Protein AF-A0A420WUJ8-F1 (afdb_monomer_lite)

Secondary structure (DSSP, 8-state):
-HHHHHHHH-HHHHHHHHT--HHHHHHHHHHTS--S--TTSHHHHHHHHHHHHHTS-HHHHHHHHHHHTT-

InterPro domains:
  IPR010982 Lambda repressor-like, DNA-binding domain superfamily [G3DSA:1.10.260.40] (1-69)

Foldseek 3Di:
DLLVLCVVLDLVQLCVLLVHDSVQSVVCNVLLHDDPDDPPCSSVSSLVSSCVSSVHDSVVSVVVSVVVNVD

Radius of gyration: 10.86 Å; chains: 1; bounding box: 24×25×25 Å

Sequence (71 aa):
MLAQLIEEIGTVKVAKACGVSKGLVSIWKRNGTLPYKHPGNRTAGYERAIARLAGMPVAELRKQIRQEGAA

pLDDT: mean 83.79, std 13.05, range [37.03, 94.38]

Organism: NCBI:txid595502

Structure (mmCIF, N/CA/C/O backbone):
data_AF-A0A420WUJ8-F1
#
_entry.id   AF-A0A420WUJ8-F1
#
loop_
_atom_site.group_PDB
_atom_site.id
_atom_site.type_symbol
_atom_site.label_atom_id
_atom_site.label_alt_id
_atom_site.label_comp_id
_atom_site.label_asym_id
_atom_site.label_entity_id
_atom_site.label_seq_id
_atom_site.pdbx_PDB_ins_code
_atom_site.Cartn_x
_atom_site.Cartn_y
_atom_site.Cartn_z
_atom_site.occupancy
_atom_site.B_iso_or_equiv
_atom_site.auth_seq_id
_atom_site.auth_comp_id
_atom_site.auth_asym_id
_atom_site.auth_atom_id
_atom_site.pdbx_PDB_model_num
ATOM 1 N N . MET A 1 1 ? -5.386 10.627 -0.814 1.00 80.06 1 MET A N 1
ATOM 2 C CA . MET A 1 1 ? -6.040 9.332 -0.571 1.00 80.06 1 MET A CA 1
ATOM 3 C C . MET A 1 1 ? -5.041 8.191 -0.456 1.00 80.06 1 MET A C 1
ATOM 5 O O . MET A 1 1 ? -4.948 7.633 0.627 1.00 80.06 1 MET A O 1
ATOM 9 N N . LEU A 1 2 ? -4.238 7.840 -1.479 1.00 84.56 2 LEU A N 1
ATOM 10 C CA . LEU A 1 2 ? -3.277 6.719 -1.329 1.00 84.56 2 LEU A CA 1
ATOM 11 C C . LEU A 1 2 ? -2.288 6.964 -0.178 1.00 84.56 2 LEU A C 1
ATOM 13 O O . LEU A 1 2 ? -1.999 6.065 0.606 1.00 84.56 2 LEU A O 1
ATOM 17 N N . ALA A 1 3 ? -1.802 8.199 -0.062 1.00 86.38 3 ALA A N 1
ATOM 18 C CA . ALA A 1 3 ? -0.911 8.603 1.016 1.00 86.38 3 ALA A CA 1
ATOM 19 C C . ALA A 1 3 ? -1.552 8.461 2.408 1.00 86.38 3 ALA A C 1
ATOM 21 O O . ALA A 1 3 ? -0.898 7.953 3.315 1.00 86.38 3 ALA A O 1
ATOM 22 N N . GLN A 1 4 ? -2.823 8.854 2.545 1.00 88.62 4 GLN A N 1
ATOM 23 C CA . GLN A 1 4 ? -3.600 8.752 3.786 1.00 88.62 4 GLN A CA 1
ATOM 24 C C . GLN A 1 4 ? -3.870 7.293 4.151 1.00 88.62 4 GLN A C 1
ATOM 26 O O . GLN A 1 4 ? -3.581 6.886 5.267 1.00 88.62 4 GLN A O 1
ATOM 31 N N . LEU A 1 5 ? -4.287 6.467 3.186 1.00 88.31 5 LEU A N 1
ATOM 32 C CA . LEU A 1 5 ? -4.445 5.025 3.390 1.00 88.31 5 LEU A CA 1
ATOM 33 C C . LEU A 1 5 ? -3.137 4.384 3.869 1.00 88.31 5 LEU A C 1
ATOM 35 O O . LEU A 1 5 ? -3.132 3.563 4.781 1.00 88.31 5 LEU A O 1
ATOM 39 N N . ILE A 1 6 ? -2.001 4.766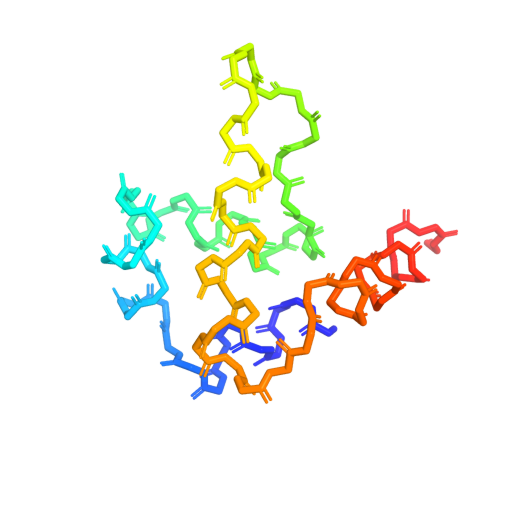 3.277 1.00 90.38 6 ILE A N 1
ATOM 40 C CA . ILE A 1 6 ? -0.688 4.274 3.710 1.00 90.38 6 ILE A CA 1
ATOM 41 C C . ILE A 1 6 ? -0.332 4.778 5.120 1.00 90.38 6 ILE A C 1
ATOM 43 O O . ILE A 1 6 ? 0.312 4.035 5.862 1.00 90.38 6 ILE A O 1
ATOM 47 N N . GLU A 1 7 ? -0.723 5.996 5.506 1.00 91.44 7 GLU A N 1
ATOM 48 C CA . GLU A 1 7 ? -0.547 6.503 6.876 1.00 91.44 7 GLU A CA 1
ATOM 49 C C . GLU A 1 7 ? -1.386 5.738 7.893 1.00 91.44 7 GLU A C 1
ATOM 51 O O . GLU A 1 7 ? -0.832 5.267 8.883 1.00 91.44 7 GLU A O 1
ATOM 56 N N . GLU A 1 8 ? -2.676 5.558 7.620 1.00 91.19 8 GLU A N 1
ATOM 57 C CA . GLU A 1 8 ? -3.612 4.850 8.496 1.00 91.19 8 GLU A CA 1
ATOM 58 C C . GLU A 1 8 ? -3.221 3.377 8.677 1.00 91.19 8 GLU A C 1
ATOM 60 O O . GLU A 1 8 ? -3.240 2.841 9.784 1.00 91.19 8 GLU A O 1
ATOM 65 N N . ILE A 1 9 ? -2.818 2.708 7.593 1.00 92.31 9 ILE A N 1
ATOM 66 C CA . ILE A 1 9 ? -2.403 1.297 7.622 1.00 92.31 9 ILE A CA 1
ATOM 67 C C . ILE A 1 9 ? -0.987 1.139 8.196 1.00 92.31 9 ILE A C 1
ATOM 69 O O . ILE A 1 9 ? -0.672 0.133 8.843 1.00 92.31 9 ILE A O 1
ATOM 73 N N . GLY A 1 10 ? -0.112 2.099 7.906 1.00 94.12 10 GLY A N 1
ATOM 74 C CA . GLY A 1 10 ? 1.304 2.092 8.241 1.00 94.12 10 GLY A CA 1
ATOM 75 C C . GLY A 1 10 ? 2.204 1.542 7.127 1.00 94.12 10 GLY A C 1
ATOM 76 O O . GLY A 1 10 ? 2.067 0.406 6.659 1.00 94.12 10 GLY A O 1
ATOM 77 N N . THR A 1 11 ? 3.238 2.317 6.783 1.00 92.81 11 THR A N 1
ATOM 78 C CA . THR A 1 11 ? 4.235 2.018 5.736 1.00 92.81 11 THR A CA 1
ATOM 79 C C . THR A 1 11 ? 4.857 0.624 5.857 1.00 92.81 11 THR A C 1
ATOM 81 O O . THR A 1 11 ? 5.058 -0.061 4.856 1.00 92.81 11 THR A O 1
ATOM 84 N N . VAL A 1 12 ? 5.159 0.167 7.079 1.00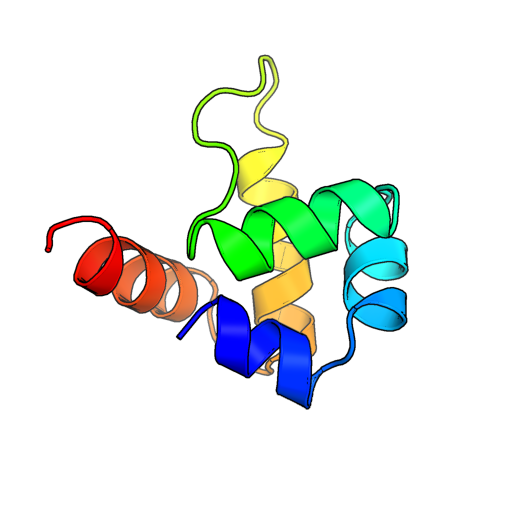 94.25 12 VAL A N 1
ATOM 85 C CA . VAL A 1 12 ? 5.781 -1.150 7.316 1.00 94.25 12 VAL A CA 1
ATOM 86 C C . VAL A 1 12 ? 4.833 -2.292 6.950 1.00 94.25 12 VAL A C 1
ATOM 88 O O . VAL A 1 12 ? 5.253 -3.278 6.342 1.00 94.25 12 VAL A O 1
ATOM 91 N N . LYS A 1 13 ? 3.553 -2.154 7.300 1.00 94.38 13 LYS A N 1
ATOM 92 C CA . LYS A 1 13 ? 2.525 -3.169 7.060 1.00 94.38 13 LYS A CA 1
ATOM 93 C C . LYS A 1 13 ? 2.214 -3.276 5.570 1.00 94.38 13 LYS A C 1
ATOM 95 O O . LYS A 1 13 ? 2.178 -4.383 5.034 1.00 94.38 13 LYS A O 1
ATOM 100 N N . VAL A 1 14 ? 2.101 -2.131 4.895 1.00 93.06 14 VAL A N 1
ATOM 101 C CA . VAL A 1 14 ? 1.939 -2.056 3.436 1.00 93.06 14 VAL A CA 1
ATOM 102 C C . VAL A 1 14 ? 3.133 -2.688 2.718 1.00 93.06 14 VAL A C 1
ATOM 104 O O . VAL A 1 14 ? 2.937 -3.527 1.841 1.00 93.06 14 VAL A O 1
ATOM 107 N N . ALA A 1 15 ? 4.363 -2.358 3.126 1.00 92.56 15 ALA A N 1
ATOM 108 C CA . ALA A 1 15 ? 5.581 -2.915 2.535 1.00 92.56 15 ALA A CA 1
ATOM 109 C C . ALA A 1 15 ? 5.623 -4.447 2.647 1.00 92.56 15 ALA A C 1
ATOM 111 O O . ALA A 1 15 ? 5.872 -5.134 1.656 1.00 92.56 15 ALA A O 1
ATOM 112 N N . LYS A 1 16 ? 5.297 -4.986 3.831 1.00 94.25 16 LYS A N 1
ATOM 113 C CA . LYS A 1 16 ? 5.249 -6.434 4.075 1.00 94.25 16 LYS A CA 1
ATOM 114 C C . LYS A 1 16 ? 4.184 -7.127 3.222 1.00 94.25 16 LYS A C 1
ATOM 116 O O . LYS A 1 16 ? 4.468 -8.166 2.639 1.00 94.25 16 LYS A O 1
ATOM 121 N N . ALA A 1 17 ? 2.984 -6.556 3.125 1.00 91.62 17 ALA A N 1
ATOM 122 C CA . ALA A 1 17 ? 1.896 -7.143 2.343 1.00 91.62 17 ALA A CA 1
ATOM 123 C C . ALA A 1 17 ? 2.145 -7.090 0.829 1.00 91.62 17 ALA A C 1
ATOM 125 O O . ALA A 1 17 ? 1.736 -7.992 0.105 1.00 91.62 17 ALA A O 1
ATOM 126 N N . CYS A 1 18 ? 2.824 -6.045 0.356 1.00 89.38 18 CYS A N 1
ATOM 127 C CA . CYS A 1 18 ? 3.155 -5.878 -1.056 1.00 89.38 18 CYS A CA 1
ATOM 128 C C . CYS A 1 18 ? 4.457 -6.590 -1.459 1.00 89.38 18 CYS A C 1
ATOM 130 O O . CYS 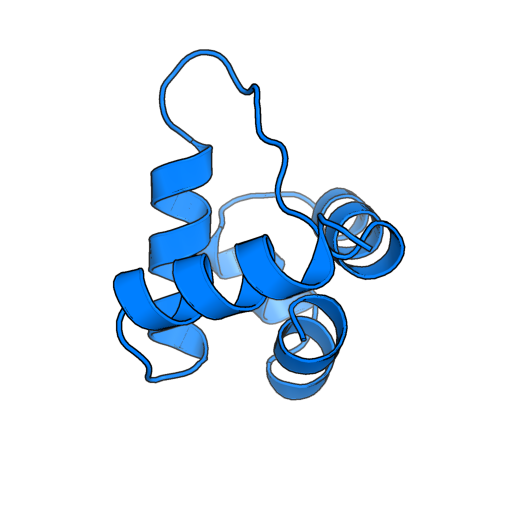A 1 18 ? 4.747 -6.669 -2.649 1.00 89.38 18 CYS A O 1
ATOM 132 N N . GLY A 1 19 ? 5.253 -7.084 -0.502 1.00 89.94 19 GLY A N 1
ATOM 133 C CA . GLY A 1 19 ? 6.553 -7.701 -0.780 1.00 89.94 19 GLY A CA 1
ATOM 134 C C . GLY A 1 19 ? 7.585 -6.711 -1.333 1.00 89.94 19 GLY A C 1
ATOM 135 O O . GLY A 1 19 ? 8.394 -7.074 -2.183 1.00 89.94 19 GLY A O 1
ATOM 136 N N . VAL A 1 20 ? 7.539 -5.451 -0.889 1.00 90.19 20 VAL A N 1
ATOM 137 C CA . VAL A 1 20 ? 8.422 -4.372 -1.364 1.00 90.19 20 VAL A CA 1
ATOM 138 C C . VAL A 1 20 ? 9.182 -3.709 -0.218 1.00 90.19 20 VAL A C 1
ATOM 140 O O . VAL A 1 20 ? 8.870 -3.902 0.957 1.00 90.19 20 VAL A O 1
ATOM 143 N N . SER A 1 21 ? 10.182 -2.887 -0.546 1.00 92.56 21 SER A N 1
ATOM 144 C CA . SER A 1 21 ? 10.915 -2.111 0.455 1.00 92.56 21 SER A CA 1
ATOM 145 C C . SER A 1 21 ? 10.068 -0.966 1.028 1.00 92.56 21 SER A C 1
ATOM 147 O O . SER A 1 21 ? 9.233 -0.374 0.340 1.00 92.56 21 SER A O 1
ATOM 149 N N . LYS A 1 22 ? 10.332 -0.591 2.288 1.00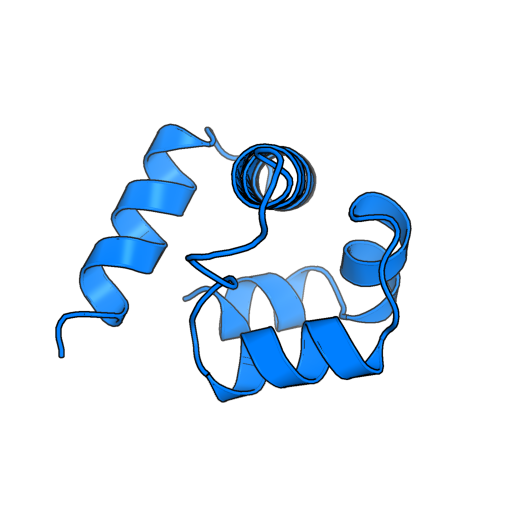 93.50 22 LYS A N 1
ATOM 150 C CA . LYS A 1 22 ? 9.694 0.573 2.936 1.00 93.50 22 LYS A CA 1
ATOM 151 C C . LYS A 1 22 ? 9.924 1.862 2.140 1.00 93.50 22 LYS A C 1
ATOM 153 O O . LYS A 1 22 ? 9.014 2.671 2.018 1.00 93.50 22 LYS A O 1
ATOM 158 N N . GLY A 1 23 ? 11.121 2.020 1.568 1.00 92.31 23 GLY A N 1
ATOM 159 C CA . GLY A 1 23 ? 11.469 3.171 0.734 1.00 92.31 23 GLY A CA 1
ATOM 160 C C . GLY A 1 23 ? 10.575 3.294 -0.500 1.00 92.31 23 GLY A C 1
ATOM 161 O O . GLY A 1 23 ? 10.144 4.395 -0.827 1.00 92.31 23 GLY A O 1
ATOM 162 N N . LEU A 1 24 ? 10.216 2.171 -1.133 1.00 89.56 24 LEU A N 1
ATOM 163 C CA . LEU A 1 24 ? 9.308 2.184 -2.277 1.00 89.56 24 LEU A CA 1
ATOM 164 C C . LEU A 1 24 ? 7.894 2.632 -1.877 1.00 89.56 24 LEU A C 1
ATOM 166 O O . LEU A 1 24 ? 7.300 3.458 -2.562 1.00 89.56 24 LEU A O 1
ATOM 170 N N . VAL A 1 25 ? 7.389 2.166 -0.732 1.00 90.88 25 VAL A N 1
ATOM 171 C CA . VAL A 1 25 ? 6.091 2.617 -0.199 1.00 90.88 25 VAL A CA 1
ATOM 172 C C . VAL A 1 25 ? 6.120 4.106 0.159 1.00 90.88 25 VAL A C 1
ATOM 174 O O . VAL A 1 25 ? 5.161 4.819 -0.126 1.00 90.88 25 VAL A O 1
ATOM 177 N N . SER A 1 26 ? 7.227 4.612 0.712 1.00 91.06 26 SER A N 1
ATOM 178 C CA . SER A 1 26 ? 7.402 6.052 0.947 1.00 91.06 26 SER A CA 1
ATOM 179 C C . SER A 1 26 ? 7.370 6.863 -0.351 1.00 91.06 26 SER A C 1
ATOM 181 O O . SER A 1 26 ? 6.808 7.955 -0.368 1.00 91.06 26 SER A O 1
ATOM 183 N N . ILE A 1 27 ? 7.918 6.331 -1.450 1.00 89.62 27 ILE A N 1
ATOM 184 C CA . ILE A 1 27 ? 7.810 6.961 -2.774 1.00 89.62 27 ILE A CA 1
ATOM 185 C C . ILE A 1 27 ? 6.350 6.985 -3.241 1.00 89.62 27 ILE A C 1
ATOM 187 O O . ILE A 1 27 ? 5.900 8.020 -3.722 1.00 89.62 27 ILE A O 1
ATOM 191 N N . TRP A 1 28 ? 5.589 5.900 -3.065 1.00 89.25 28 TRP A N 1
ATOM 192 C CA . TRP A 1 28 ? 4.162 5.866 -3.426 1.00 89.25 28 TRP A CA 1
ATOM 193 C C . TRP A 1 28 ? 3.347 6.874 -2.628 1.00 89.25 28 TRP A C 1
ATOM 195 O O . TRP A 1 28 ? 2.525 7.590 -3.190 1.00 89.25 28 TRP A O 1
ATOM 205 N N . LYS A 1 29 ? 3.620 6.967 -1.323 1.00 88.38 29 LYS A N 1
ATOM 206 C CA . LYS A 1 29 ? 3.014 7.960 -0.439 1.00 88.38 29 LYS A CA 1
ATOM 207 C C . LYS A 1 29 ? 3.323 9.380 -0.918 1.00 88.38 29 LYS A C 1
ATOM 209 O O . LYS A 1 29 ? 2.407 10.180 -1.045 1.00 88.38 29 LYS A O 1
ATOM 214 N N . ARG A 1 30 ? 4.590 9.680 -1.224 1.00 87.62 30 ARG A N 1
ATOM 215 C CA . ARG A 1 30 ? 5.012 11.003 -1.714 1.00 87.62 30 ARG A CA 1
ATOM 216 C C . ARG A 1 30 ? 4.382 11.355 -3.061 1.00 87.62 30 ARG A C 1
ATOM 218 O O . ARG A 1 30 ? 3.986 12.491 -3.264 1.00 87.62 30 ARG A O 1
ATOM 225 N N . ASN A 1 31 ? 4.305 10.389 -3.970 1.00 84.56 31 ASN A N 1
ATOM 226 C CA . ASN A 1 31 ? 3.801 10.604 -5.323 1.00 84.56 31 ASN A CA 1
ATOM 227 C C . ASN A 1 31 ? 2.269 10.498 -5.416 1.00 84.56 31 ASN A C 1
ATOM 229 O O . ASN A 1 31 ? 1.721 10.685 -6.497 1.00 84.56 31 ASN A O 1
ATOM 233 N N . GLY A 1 32 ? 1.589 10.092 -4.337 1.00 82.81 32 GLY A N 1
ATOM 234 C CA . GLY A 1 32 ? 0.146 9.838 -4.320 1.00 82.81 32 GLY A CA 1
ATOM 235 C C . GLY A 1 32 ? -0.320 8.694 -5.228 1.00 82.81 32 GLY A C 1
ATOM 236 O O . GLY A 1 32 ? -1.518 8.467 -5.360 1.00 82.81 32 GLY A O 1
ATOM 237 N N . THR A 1 33 ? 0.596 7.954 -5.858 1.00 82.94 33 THR A N 1
ATOM 238 C CA . THR A 1 33 ? 0.274 6.977 -6.904 1.00 82.94 33 THR A CA 1
ATOM 239 C C . THR A 1 33 ? 1.127 5.715 -6.804 1.00 82.94 33 THR A C 1
ATOM 241 O O . THR A 1 33 ? 2.266 5.725 -6.328 1.00 82.94 33 THR A O 1
ATOM 244 N N . LEU A 1 34 ? 0.560 4.598 -7.267 1.00 84.19 34 LEU A N 1
ATOM 245 C CA . LEU A 1 34 ? 1.291 3.348 -7.456 1.00 84.19 34 LEU A CA 1
ATOM 246 C C . LEU A 1 34 ? 2.029 3.366 -8.805 1.00 84.19 34 LEU A C 1
ATOM 248 O O . LEU A 1 34 ? 1.554 3.980 -9.762 1.00 84.19 34 LEU A O 1
ATOM 252 N N . PRO A 1 35 ? 3.168 2.664 -8.930 1.00 77.62 35 PRO A N 1
ATOM 253 C CA . PRO A 1 35 ? 3.930 2.606 -10.168 1.00 77.62 35 PRO A CA 1
ATOM 254 C C . PRO A 1 35 ? 3.079 1.977 -11.276 1.00 77.62 35 PRO A C 1
ATOM 256 O O . PRO A 1 35 ? 2.744 0.792 -11.233 1.00 77.62 35 PRO A O 1
ATOM 259 N N . TYR A 1 36 ? 2.735 2.787 -12.278 1.00 62.28 36 TYR A N 1
ATOM 260 C CA . TYR A 1 36 ? 1.832 2.413 -13.372 1.00 62.28 36 TYR A CA 1
ATOM 261 C C . TYR A 1 36 ? 2.477 1.463 -14.397 1.00 62.28 36 TYR A C 1
ATOM 263 O O . TYR A 1 36 ? 1.788 0.814 -15.177 1.00 62.28 36 TYR A O 1
ATOM 271 N N . LYS A 1 37 ? 3.813 1.369 -14.407 1.00 57.38 37 LYS A N 1
ATOM 272 C CA . LYS A 1 37 ? 4.590 0.609 -15.395 1.00 57.38 37 LYS A CA 1
ATOM 273 C C . LYS A 1 37 ? 5.650 -0.254 -14.718 1.00 57.38 37 LYS A C 1
ATOM 275 O O . LYS A 1 37 ? 6.842 0.006 -14.843 1.00 57.38 37 LYS A O 1
ATOM 280 N N . HIS A 1 38 ? 5.228 -1.294 -14.005 1.00 57.84 38 HIS A N 1
ATOM 281 C CA . HIS A 1 38 ? 6.124 -2.428 -13.795 1.00 57.84 38 HIS A CA 1
ATOM 282 C C . HIS A 1 38 ? 5.845 -3.491 -14.860 1.00 57.84 38 HIS A C 1
ATOM 284 O O . HIS A 1 38 ? 4.696 -3.932 -14.967 1.00 57.84 38 HIS A O 1
ATOM 290 N N . PRO A 1 39 ? 6.858 -3.933 -15.629 1.00 51.19 39 PRO A N 1
ATOM 291 C CA . PRO A 1 39 ? 6.697 -5.097 -16.489 1.00 51.19 39 PRO A CA 1
ATOM 292 C C . PRO A 1 39 ? 6.293 -6.295 -15.612 1.00 51.19 39 PRO A C 1
ATOM 294 O O . PRO A 1 39 ? 6.960 -6.603 -14.623 1.00 51.19 39 PRO A O 1
ATOM 297 N N . GLY A 1 40 ? 5.150 -6.919 -15.923 1.00 59.97 40 GLY A N 1
ATOM 298 C CA . GLY A 1 40 ? 4.671 -8.127 -15.235 1.00 59.97 40 GLY A CA 1
ATOM 299 C C . GLY A 1 40 ? 3.524 -7.966 -14.225 1.00 59.97 40 GLY A C 1
ATOM 300 O O . GLY A 1 40 ? 3.478 -8.720 -13.259 1.00 59.97 40 GLY A O 1
ATOM 301 N N . ASN A 1 41 ? 2.580 -7.032 -14.411 1.00 64.00 41 ASN A N 1
ATOM 302 C CA . ASN A 1 41 ? 1.316 -6.967 -13.639 1.00 64.00 41 ASN A CA 1
ATOM 303 C C . ASN A 1 41 ? 1.439 -6.781 -12.109 1.00 64.00 41 ASN A C 1
ATOM 305 O O . ASN A 1 41 ? 0.448 -6.918 -11.385 1.00 64.00 41 ASN A O 1
ATOM 309 N N . ARG A 1 42 ? 2.618 -6.414 -11.589 1.00 74.81 42 ARG A N 1
ATOM 310 C CA . ARG A 1 42 ? 2.842 -6.261 -10.137 1.00 74.81 42 ARG A CA 1
ATOM 311 C C . ARG A 1 42 ? 1.955 -5.188 -9.501 1.00 74.81 42 ARG A C 1
ATOM 313 O O . ARG A 1 42 ? 1.523 -5.357 -8.364 1.00 74.81 42 ARG A O 1
ATOM 320 N N . THR A 1 43 ? 1.599 -4.148 -10.255 1.00 81.94 43 THR A N 1
ATOM 321 C CA . THR A 1 43 ? 0.699 -3.072 -9.810 1.00 81.94 43 THR A CA 1
ATOM 322 C C . THR A 1 43 ? -0.654 -3.616 -9.346 1.00 81.94 43 THR A C 1
ATOM 324 O O . THR A 1 43 ? -1.113 -3.263 -8.264 1.00 81.94 43 THR A O 1
ATOM 327 N N . ALA A 1 44 ? -1.239 -4.569 -10.079 1.00 84.75 44 ALA A N 1
ATOM 328 C CA . ALA A 1 44 ? -2.511 -5.186 -9.700 1.00 84.75 44 ALA A CA 1
ATOM 329 C C . ALA A 1 44 ? -2.414 -6.035 -8.418 1.00 84.75 44 ALA A C 1
ATOM 331 O O . ALA A 1 44 ? -3.423 -6.250 -7.743 1.00 84.75 44 ALA A O 1
ATOM 332 N N . GLY A 1 45 ? -1.222 -6.549 -8.096 1.00 87.88 45 GLY A N 1
ATOM 333 C CA . GLY A 1 45 ? -0.942 -7.239 -6.837 1.00 87.88 45 GLY A CA 1
ATOM 334 C C . GLY A 1 45 ? -0.863 -6.268 -5.659 1.00 87.88 45 GLY A C 1
ATOM 335 O O . GLY A 1 45 ? -1.467 -6.524 -4.620 1.00 87.88 45 GLY A O 1
ATOM 336 N N . TYR A 1 46 ? -0.198 -5.124 -5.841 1.00 89.19 46 TYR A N 1
ATOM 337 C CA . TYR A 1 46 ? -0.104 -4.080 -4.814 1.00 89.19 46 TYR A CA 1
ATOM 338 C C . TYR A 1 46 ? -1.470 -3.472 -4.497 1.00 89.19 46 TYR A C 1
ATOM 340 O O . TYR A 1 46 ? -1.835 -3.364 -3.332 1.00 89.19 46 TYR A O 1
ATOM 348 N N . GLU A 1 47 ? -2.265 -3.159 -5.522 1.00 89.50 47 GLU A N 1
ATOM 349 C CA . GLU A 1 47 ? -3.638 -2.672 -5.349 1.00 89.50 47 GLU A CA 1
ATOM 350 C C . GLU A 1 47 ? -4.489 -3.663 -4.546 1.00 89.50 47 GLU A C 1
ATOM 352 O O . GLU A 1 47 ? -5.192 -3.272 -3.620 1.00 89.50 47 GLU A O 1
ATOM 357 N N . ARG A 1 48 ? -4.385 -4.964 -4.852 1.00 91.00 48 ARG A N 1
ATOM 358 C CA . ARG A 1 48 ? -5.063 -6.027 -4.095 1.00 91.00 48 ARG A CA 1
ATOM 359 C C . ARG A 1 48 ? -4.625 -6.078 -2.637 1.00 91.00 48 ARG A C 1
ATOM 361 O O . ARG A 1 48 ? -5.474 -6.188 -1.756 1.00 91.00 48 ARG A O 1
ATOM 368 N N . ALA A 1 49 ? -3.322 -6.000 -2.381 1.00 92.19 49 ALA A N 1
ATOM 369 C CA . ALA A 1 49 ? -2.780 -6.026 -1.029 1.00 92.19 49 ALA A CA 1
ATOM 370 C C . ALA A 1 49 ? -3.234 -4.808 -0.211 1.00 92.19 49 ALA A C 1
ATOM 372 O O . ALA A 1 49 ? -3.691 -4.963 0.919 1.00 92.19 49 ALA A O 1
ATOM 373 N N . ILE A 1 50 ? -3.165 -3.611 -0.797 1.00 91.50 50 ILE A N 1
ATOM 374 C CA . ILE A 1 50 ? -3.563 -2.360 -0.142 1.00 91.50 50 ILE A CA 1
ATOM 375 C C . ILE A 1 50 ? -5.071 -2.341 0.109 1.00 91.50 50 ILE A C 1
ATOM 377 O O . ILE A 1 50 ? -5.483 -2.069 1.231 1.00 91.50 50 ILE A O 1
ATOM 381 N N . ALA A 1 51 ? -5.890 -2.708 -0.878 1.00 92.25 51 ALA A N 1
ATOM 382 C CA . ALA A 1 51 ? -7.343 -2.761 -0.725 1.00 92.25 51 ALA A CA 1
ATOM 383 C C . ALA A 1 51 ? -7.762 -3.745 0.380 1.00 92.25 51 ALA A C 1
ATOM 385 O O . ALA A 1 51 ? -8.604 -3.425 1.216 1.00 92.25 51 ALA A O 1
ATOM 386 N N . ARG A 1 52 ? -7.104 -4.912 0.454 1.00 93.69 52 ARG A N 1
ATOM 387 C CA . ARG A 1 52 ? -7.330 -5.893 1.524 1.00 93.69 52 ARG A CA 1
ATOM 388 C C . ARG A 1 52 ? -6.963 -5.347 2.903 1.00 93.69 52 ARG A C 1
ATOM 390 O O . ARG A 1 52 ? -7.668 -5.632 3.863 1.00 93.69 52 ARG A O 1
ATOM 397 N N . LEU A 1 53 ? -5.869 -4.594 3.012 1.00 92.50 53 LEU A N 1
ATOM 398 C CA . LEU A 1 53 ? -5.461 -3.962 4.271 1.00 92.50 53 LEU A CA 1
ATOM 399 C C . LEU A 1 53 ? -6.392 -2.818 4.684 1.00 92.50 53 LEU A C 1
ATOM 401 O O . LEU A 1 53 ? -6.626 -2.646 5.875 1.00 92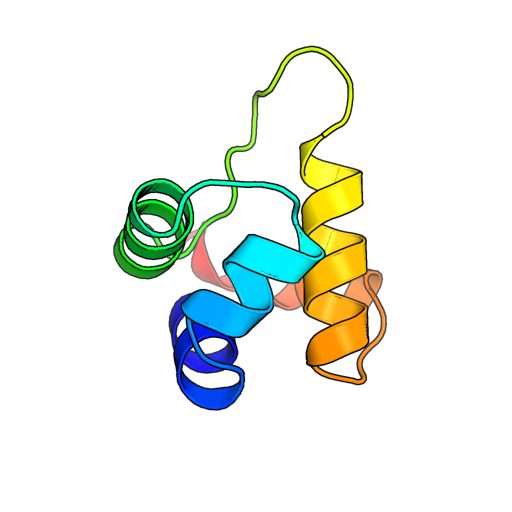.50 53 LEU A O 1
ATOM 405 N N . ALA A 1 54 ? -6.913 -2.076 3.709 1.00 89.56 54 ALA A N 1
ATOM 406 C CA . ALA A 1 54 ? -7.872 -0.993 3.895 1.00 89.56 54 ALA A CA 1
ATOM 407 C C . ALA A 1 54 ? -9.313 -1.489 4.126 1.00 89.56 54 ALA A C 1
ATOM 409 O O . ALA A 1 54 ? -10.189 -0.692 4.434 1.00 89.56 54 ALA A O 1
ATOM 410 N N . GLY A 1 55 ? -9.580 -2.789 3.950 1.00 92.00 55 GLY A N 1
ATOM 411 C CA . GLY A 1 55 ? -10.921 -3.355 4.104 1.00 92.00 55 GLY A CA 1
ATOM 412 C C . GLY A 1 55 ? -11.914 -2.927 3.018 1.00 92.00 55 GLY A C 1
ATOM 413 O O . GLY A 1 55 ? -13.115 -2.958 3.263 1.00 92.00 55 GLY A O 1
ATOM 414 N N . MET A 1 56 ? -11.439 -2.547 1.826 1.00 92.31 56 MET A N 1
ATOM 415 C CA . MET A 1 56 ? -12.285 -2.074 0.722 1.00 92.31 56 MET A CA 1
ATOM 416 C C . MET A 1 56 ? -12.082 -2.880 -0.572 1.00 92.31 56 MET A C 1
ATOM 418 O O . MET A 1 56 ? -11.064 -3.561 -0.741 1.00 92.31 56 MET A O 1
ATOM 422 N N . PRO A 1 57 ? -13.020 -2.809 -1.531 1.00 93.69 57 PRO A N 1
ATOM 423 C CA . PRO A 1 57 ? -12.844 -3.391 -2.855 1.00 93.69 57 PRO A CA 1
ATOM 424 C C . PRO A 1 57 ? -11.703 -2.734 -3.646 1.00 93.69 57 PRO A C 1
ATOM 426 O O . PRO A 1 57 ? -11.534 -1.517 -3.665 1.00 93.69 57 PRO A O 1
ATOM 429 N N . VAL A 1 58 ? -10.967 -3.534 -4.423 1.00 90.31 58 VAL A N 1
ATOM 430 C CA . VAL A 1 58 ? -9.880 -3.041 -5.298 1.00 90.31 58 VAL A CA 1
ATOM 431 C C . VAL A 1 58 ? -10.373 -2.023 -6.326 1.00 90.31 58 VAL A C 1
ATOM 433 O O . VAL A 1 58 ? -9.653 -1.089 -6.672 1.00 90.31 58 VAL A O 1
ATOM 436 N N . ALA A 1 59 ? -11.596 -2.196 -6.832 1.00 89.38 59 ALA A N 1
ATOM 437 C CA . ALA A 1 59 ? -12.200 -1.256 -7.771 1.00 89.38 59 ALA A CA 1
ATOM 438 C C . ALA A 1 59 ? -12.396 0.133 -7.143 1.00 89.38 59 ALA A C 1
ATOM 440 O O . ALA A 1 59 ? -12.173 1.143 -7.810 1.00 89.38 59 ALA A O 1
ATOM 441 N N . GLU A 1 60 ? -12.752 0.178 -5.859 1.00 89.31 60 GLU A N 1
ATOM 442 C CA . GLU A 1 60 ? -12.918 1.419 -5.110 1.00 89.31 60 GLU A CA 1
ATOM 443 C C . GLU A 1 60 ? -11.569 2.106 -4.891 1.00 89.31 60 GLU A C 1
ATOM 445 O O . GLU A 1 60 ? -11.418 3.274 -5.248 1.00 89.31 60 GLU A O 1
ATOM 450 N N . LEU A 1 61 ? -10.552 1.351 -4.459 1.00 89.19 61 LEU A N 1
ATOM 451 C CA . LEU A 1 61 ? -9.180 1.851 -4.348 1.00 89.19 61 LEU A CA 1
ATOM 452 C C . LEU A 1 61 ? -8.685 2.446 -5.678 1.00 89.19 61 LEU A C 1
ATOM 454 O O . LEU A 1 61 ? -8.135 3.543 -5.711 1.00 89.19 61 LEU A O 1
ATOM 458 N N . ARG A 1 62 ? -8.905 1.750 -6.800 1.00 87.44 62 ARG A N 1
ATOM 459 C CA . ARG A 1 62 ? -8.519 2.236 -8.137 1.00 87.44 62 ARG A CA 1
ATOM 460 C C . ARG A 1 62 ? -9.234 3.523 -8.516 1.00 87.44 62 ARG A C 1
ATOM 462 O O . ARG A 1 62 ? -8.606 4.404 -9.098 1.00 87.44 62 ARG A O 1
ATOM 469 N N . LYS A 1 63 ? -10.531 3.627 -8.215 1.00 86.75 63 LYS A N 1
ATOM 470 C CA . LYS A 1 63 ? -11.316 4.841 -8.461 1.00 86.75 63 LYS A CA 1
ATOM 471 C C . LYS A 1 63 ? -10.735 6.013 -7.671 1.00 86.75 63 LYS A C 1
ATOM 473 O O . LYS A 1 63 ? -10.490 7.058 -8.263 1.00 86.75 63 LYS A O 1
ATOM 478 N N . GLN A 1 64 ? -10.434 5.801 -6.392 1.00 83.38 64 GLN A N 1
ATOM 479 C CA . GLN A 1 64 ? -9.850 6.816 -5.517 1.00 83.38 64 GLN A CA 1
ATOM 480 C C . GLN A 1 64 ? -8.449 7.256 -5.980 1.00 83.38 64 GLN A C 1
ATOM 482 O O . GLN A 1 64 ? -8.198 8.448 -6.109 1.00 83.38 64 GLN A O 1
ATOM 487 N N . ILE A 1 65 ? -7.557 6.316 -6.325 1.00 81.19 65 ILE A N 1
ATOM 488 C CA . ILE A 1 65 ? -6.212 6.637 -6.847 1.00 81.19 65 ILE A CA 1
ATOM 489 C C . ILE A 1 65 ? -6.302 7.416 -8.170 1.00 81.19 65 ILE A C 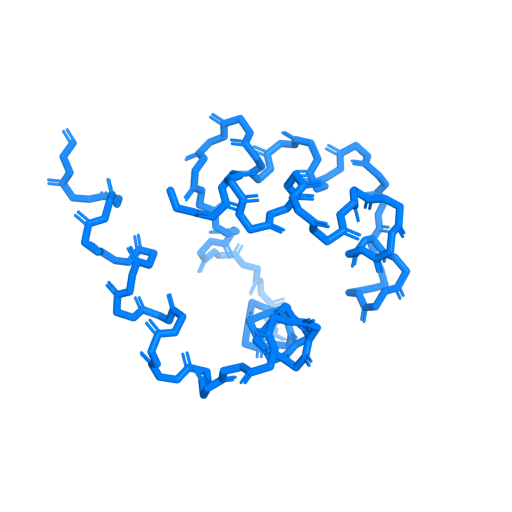1
ATOM 491 O O . ILE A 1 65 ? -5.539 8.352 -8.403 1.00 81.19 65 ILE A O 1
ATOM 495 N N . ARG A 1 66 ? -7.227 7.033 -9.059 1.00 79.00 66 ARG A N 1
ATOM 496 C CA . ARG A 1 66 ? -7.368 7.647 -10.387 1.00 79.00 66 ARG A CA 1
ATOM 497 C C . ARG A 1 66 ? -7.986 9.049 -10.327 1.00 79.00 66 ARG A C 1
ATOM 499 O O . ARG A 1 66 ? -7.676 9.861 -11.187 1.00 79.00 66 ARG A O 1
ATOM 506 N N . GLN A 1 67 ? -8.828 9.328 -9.331 1.00 70.88 67 GLN A N 1
ATOM 507 C CA . GLN A 1 67 ? -9.393 10.660 -9.099 1.00 70.88 67 GLN A CA 1
ATOM 508 C C . GLN A 1 67 ? -8.347 11.669 -8.601 1.00 70.88 67 GLN A C 1
ATOM 510 O O . GLN A 1 67 ? -8.473 12.847 -8.903 1.00 70.88 67 GLN A O 1
ATOM 515 N N . GLU A 1 68 ? -7.301 11.218 -7.904 1.00 63.06 68 GLU A N 1
ATOM 516 C CA . GLU A 1 68 ? -6.232 12.100 -7.410 1.00 63.06 68 GLU A CA 1
ATOM 517 C C . GLU A 1 68 ? -5.059 12.262 -8.376 1.00 63.06 68 GLU A C 1
ATOM 519 O O . GLU A 1 68 ? -4.457 13.324 -8.422 1.00 63.06 68 GLU A O 1
ATOM 524 N N . GLY A 1 69 ? -4.731 11.240 -9.169 1.00 52.34 69 GLY A N 1
ATOM 525 C CA . GLY A 1 69 ? -3.638 11.327 -10.147 1.00 52.34 69 GLY A CA 1
ATOM 526 C C . GLY A 1 69 ? -3.951 12.157 -11.402 1.00 52.34 69 GLY A C 1
ATOM 527 O O . GLY A 1 69 ? -3.113 12.206 -12.298 1.00 52.34 69 GLY A O 1
ATOM 528 N N . ALA A 1 70 ? -5.156 12.729 -11.505 1.00 42.06 70 ALA A N 1
ATOM 529 C CA . ALA A 1 70 ? -5.627 13.532 -12.640 1.00 42.06 70 ALA A CA 1
ATOM 530 C C . ALA A 1 70 ? -5.740 15.042 -12.328 1.00 42.06 70 ALA A C 1
ATOM 532 O O . ALA A 1 70 ? -6.235 15.787 -13.174 1.00 42.06 70 ALA A O 1
ATOM 533 N N . ALA A 1 71 ? -5.302 15.469 -11.140 1.00 37.03 71 ALA A N 1
ATOM 534 C CA . ALA A 1 71 ? -5.152 16.866 -10.730 1.00 37.03 71 ALA A CA 1
ATOM 535 C C . ALA A 1 71 ? -3.662 17.223 -10.640 1.00 37.03 71 ALA A C 1
ATOM 537 O O . ALA A 1 71 ? -3.325 18.383 -10.961 1.00 37.03 71 ALA A O 1
#